Protein AF-A0A3D2QMM5-F1 (afdb_monomer)

Radius of gyration: 15.36 Å; Cα contacts (8 Å, |Δi|>4): 157; chains: 1; bounding box: 46×20×40 Å

Mean predicted aligned error: 3.81 Å

Sequence (123 aa):
IQSAVMYLLPNNVAEYPFFAIVSIMMVFVITVHMGLHPVVAGSALVVSIAPEALGLTPFMFGFTLIAGWSIGILLSPFSATNMVTGGLTKHPSWYLSTRMHGIFGFSMLLLISGVLALLSRIY

Foldseek 3Di:
DQAPVLVVDDQCQLVPLLVVLLVLLVQLQVCVQVVDQLVVSLVCCVVHDDLVSNVADPVLSVVSSVLSNVLNLQQHLNRPVLVVVCVVVVHRSNCRRCVVCVVVSVVSSSVVSVVSRVVSVVD

pLDDT: mean 92.4, std 7.33, range [50.5, 98.12]

Solvent-accessible surface area (backbone atoms only — not comparable to full-atom values): 6389 Å² total; per-residue (Å²): 130,88,38,80,62,60,77,71,52,61,96,62,39,38,83,38,35,41,60,47,39,45,50,53,24,46,50,29,36,54,43,21,61,73,63,44,61,51,68,59,57,49,53,50,46,62,75,40,48,62,38,66,73,37,44,30,52,68,67,56,42,50,51,41,49,54,50,13,39,52,43,10,44,59,44,8,42,70,23,68,66,30,42,52,49,15,71,73,70,74,43,60,20,56,52,50,6,50,69,69,32,29,67,58,42,55,51,47,49,54,51,51,24,50,53,52,36,54,48,52,74,76,105

Structure (mmCIF, N/CA/C/O backbone):
data_AF-A0A3D2QMM5-F1
#
_entry.id   AF-A0A3D2QMM5-F1
#
loop_
_atom_site.group_PDB
_atom_site.id
_atom_site.type_symbol
_atom_site.label_atom_id
_atom_site.label_alt_id
_atom_site.label_comp_id
_atom_site.label_asym_id
_atom_site.label_entity_id
_atom_site.label_seq_id
_atom_site.pdbx_PDB_ins_code
_atom_site.Cartn_x
_atom_site.Cartn_y
_atom_site.Cartn_z
_atom_site.occupancy
_atom_site.B_iso_or_equiv
_atom_site.auth_seq_id
_atom_site.auth_comp_id
_atom_site.auth_asym_id
_atom_site.auth_atom_id
_atom_site.pdbx_PDB_model_num
ATOM 1 N N . ILE A 1 1 ? -25.804 5.103 1.233 1.00 50.50 1 ILE A N 1
ATOM 2 C CA . ILE A 1 1 ? -25.957 3.931 0.338 1.00 50.50 1 ILE A CA 1
ATOM 3 C C . ILE A 1 1 ? -24.873 2.949 0.751 1.00 50.50 1 ILE A C 1
ATOM 5 O O . ILE A 1 1 ? -23.708 3.298 0.615 1.00 50.50 1 ILE A O 1
ATOM 9 N N . GLN A 1 2 ? -25.217 1.806 1.351 1.00 54.59 2 GLN A N 1
ATOM 10 C CA . GLN A 1 2 ? -24.219 0.754 1.574 1.00 54.59 2 GLN A CA 1
ATOM 11 C C . GLN A 1 2 ? -23.870 0.159 0.207 1.00 54.59 2 GLN A C 1
ATOM 13 O O . GLN A 1 2 ? -24.766 -0.174 -0.569 1.00 54.59 2 GLN A O 1
ATOM 18 N N . SER A 1 3 ? -22.585 0.129 -0.133 1.00 71.38 3 SER A N 1
ATOM 19 C CA . SER A 1 3 ? -22.130 -0.404 -1.415 1.00 71.38 3 SER A CA 1
ATOM 20 C C . SER A 1 3 ? -22.301 -1.929 -1.441 1.00 71.38 3 SER A C 1
ATOM 22 O O . SER A 1 3 ? -22.240 -2.588 -0.401 1.00 71.38 3 SER A O 1
ATOM 24 N N . ALA A 1 4 ? -22.453 -2.512 -2.634 1.00 74.00 4 ALA A N 1
ATOM 25 C CA . ALA A 1 4 ? -22.507 -3.968 -2.805 1.00 74.00 4 ALA A CA 1
ATOM 26 C C . ALA A 1 4 ? -21.259 -4.684 -2.244 1.00 74.00 4 ALA A C 1
ATOM 28 O O . ALA A 1 4 ? -21.337 -5.842 -1.844 1.00 74.00 4 ALA A O 1
ATOM 29 N N . VAL A 1 5 ? -20.123 -3.981 -2.166 1.00 77.25 5 VAL A N 1
ATOM 30 C CA . VAL A 1 5 ? -18.850 -4.506 -1.649 1.00 77.25 5 VAL A CA 1
ATOM 31 C C . VAL A 1 5 ? -18.943 -4.855 -0.165 1.00 77.25 5 VAL A C 1
ATOM 33 O O . VAL A 1 5 ? -18.321 -5.822 0.262 1.00 77.25 5 VAL A O 1
ATOM 36 N N . MET A 1 6 ? -19.754 -4.136 0.620 1.00 74.88 6 MET A N 1
ATOM 37 C CA . MET A 1 6 ? -19.896 -4.423 2.054 1.00 74.88 6 MET A CA 1
ATOM 38 C C . MET A 1 6 ? -20.484 -5.815 2.317 1.00 74.88 6 MET A C 1
ATOM 40 O O . MET A 1 6 ? -20.130 -6.437 3.311 1.00 74.88 6 MET A O 1
ATOM 44 N N . TYR A 1 7 ? -21.317 -6.337 1.410 1.00 79.25 7 TYR A N 1
ATOM 45 C CA . TYR A 1 7 ? -21.875 -7.691 1.516 1.00 79.25 7 TYR A CA 1
ATOM 46 C C . TYR A 1 7 ? -20.866 -8.797 1.182 1.00 79.25 7 TYR A C 1
ATOM 48 O O . TYR A 1 7 ? -21.126 -9.963 1.465 1.00 79.25 7 TYR A O 1
ATOM 56 N N . LEU A 1 8 ? -19.733 -8.449 0.566 1.00 83.19 8 LEU A N 1
ATOM 57 C CA . LEU A 1 8 ? -18.661 -9.394 0.248 1.00 83.19 8 LEU A CA 1
ATOM 58 C C . LEU A 1 8 ? -17.646 -9.526 1.389 1.00 83.19 8 LEU A C 1
ATOM 60 O O . LEU A 1 8 ? -16.794 -10.415 1.346 1.00 83.19 8 LEU A O 1
ATOM 64 N N . LEU A 1 9 ? -17.704 -8.643 2.389 1.00 85.00 9 LEU A N 1
ATOM 65 C CA . LEU A 1 9 ? -16.804 -8.699 3.531 1.00 85.00 9 LEU A CA 1
ATOM 66 C C . LEU A 1 9 ? -17.182 -9.873 4.448 1.00 85.00 9 LEU A C 1
ATOM 68 O O . LEU A 1 9 ? -18.361 -10.057 4.754 1.00 85.00 9 LEU A O 1
ATOM 72 N N . PRO A 1 10 ? -16.201 -10.655 4.935 1.00 86.81 10 PRO A N 1
ATOM 73 C CA . PRO A 1 10 ? -16.448 -11.626 5.992 1.00 86.81 10 PRO A CA 1
ATOM 74 C C . PRO A 1 10 ? -17.047 -10.950 7.231 1.00 86.81 10 PRO A C 1
ATOM 76 O O . PRO A 1 10 ? -16.584 -9.886 7.640 1.00 86.81 10 PRO A O 1
ATOM 79 N N . ASN A 1 11 ? -18.022 -11.597 7.875 1.00 84.62 11 ASN A N 1
ATOM 80 C CA . ASN A 1 11 ? -18.737 -11.035 9.033 1.00 84.62 11 ASN A CA 1
ATOM 81 C C . ASN A 1 11 ? -17.819 -10.644 10.208 1.00 84.62 11 ASN A C 1
ATOM 83 O O . ASN A 1 11 ? -18.178 -9.789 11.007 1.00 84.62 11 ASN A O 1
ATOM 87 N N . ASN A 1 12 ? -16.644 -11.265 10.3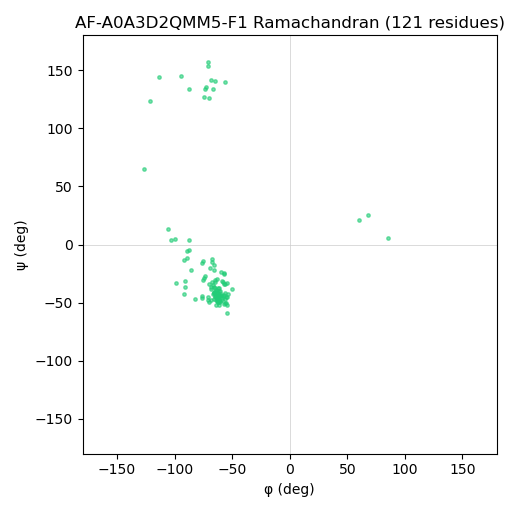15 1.00 88.19 12 ASN A N 1
ATOM 88 C CA . ASN A 1 12 ? -15.659 -11.045 11.373 1.00 88.19 12 ASN A CA 1
ATOM 89 C C . ASN A 1 12 ? -14.432 -10.245 10.905 1.00 88.19 12 ASN A C 1
ATOM 91 O O . ASN A 1 12 ? -13.424 -10.210 11.605 1.00 88.19 12 ASN A O 1
ATOM 95 N N . VAL A 1 13 ? -14.471 -9.606 9.728 1.00 89.69 13 VAL A N 1
ATOM 96 C CA . VAL A 1 13 ? -13.300 -8.897 9.175 1.00 89.69 13 VAL A CA 1
ATOM 97 C C . VAL A 1 13 ? -12.768 -7.814 10.122 1.00 89.69 13 VAL A C 1
ATOM 99 O O . VAL A 1 13 ? -11.556 -7.635 10.231 1.00 89.69 13 VAL A O 1
ATOM 102 N N . ALA A 1 14 ? -13.661 -7.155 10.867 1.00 89.56 14 ALA A N 1
ATOM 103 C CA . ALA A 1 14 ? -13.317 -6.115 11.833 1.00 89.56 14 ALA A CA 1
ATOM 104 C C . ALA A 1 14 ? -12.493 -6.627 13.030 1.00 89.56 14 ALA A C 1
ATOM 106 O O . ALA A 1 14 ? -11.776 -5.852 13.656 1.00 89.56 14 ALA A O 1
ATOM 107 N N . GLU A 1 15 ? -12.539 -7.928 13.332 1.00 91.75 15 GLU A N 1
ATOM 108 C CA . GLU A 1 15 ? -11.735 -8.540 14.401 1.00 91.75 15 GLU A CA 1
ATOM 109 C C . GLU A 1 15 ? -10.266 -8.729 13.985 1.00 91.75 15 GLU A C 1
ATOM 111 O O . GLU A 1 15 ? -9.380 -8.917 14.827 1.00 91.75 15 GLU A O 1
ATOM 116 N N . TYR A 1 16 ? -9.984 -8.640 12.682 1.00 92.19 16 TYR A N 1
ATOM 117 C CA . TYR A 1 16 ? -8.674 -8.910 12.105 1.00 92.19 16 TYR A CA 1
ATOM 118 C C . TYR A 1 16 ? -8.157 -7.744 11.244 1.00 92.19 16 TYR A C 1
ATOM 120 O O . TYR A 1 16 ? -7.920 -7.916 10.041 1.00 92.19 16 TYR A O 1
ATOM 128 N N . PRO A 1 17 ? -7.881 -6.568 11.849 1.00 92.38 17 PRO A N 1
ATOM 129 C CA . PRO A 1 17 ? -7.470 -5.367 11.118 1.00 92.38 17 PRO A CA 1
ATOM 130 C C . PRO A 1 17 ? -6.204 -5.586 10.283 1.00 92.38 17 PRO A C 1
ATOM 132 O O . PRO A 1 17 ? -6.090 -5.050 9.187 1.00 92.38 17 PRO A O 1
ATOM 135 N N . PHE A 1 18 ? -5.282 -6.445 10.733 1.00 95.56 18 PHE A N 1
ATOM 136 C CA . PHE A 1 18 ? -4.094 -6.813 9.959 1.00 95.56 18 PHE A CA 1
ATOM 137 C C . PHE A 1 18 ? -4.442 -7.377 8.573 1.00 95.56 18 PHE A C 1
ATOM 139 O O . PHE A 1 18 ? -3.914 -6.905 7.569 1.00 95.56 18 PHE A O 1
ATOM 146 N N . PHE A 1 19 ? -5.349 -8.356 8.496 1.00 94.81 19 PHE A N 1
ATOM 147 C CA . PHE A 1 19 ? -5.720 -8.969 7.219 1.00 94.81 19 PHE A CA 1
ATOM 148 C C . PHE A 1 19 ? -6.530 -8.011 6.343 1.00 94.81 19 PHE A C 1
ATOM 150 O O . PHE A 1 19 ? -6.351 -8.016 5.124 1.00 94.81 19 PHE A O 1
ATOM 157 N N . ALA A 1 20 ? -7.357 -7.150 6.943 1.00 94.38 20 ALA A N 1
ATOM 158 C CA . ALA A 1 20 ? -8.049 -6.087 6.218 1.00 94.38 20 ALA A CA 1
ATOM 159 C C . ALA A 1 20 ? -7.054 -5.111 5.562 1.00 94.38 20 ALA A C 1
ATOM 161 O O . ALA A 1 20 ? -7.141 -4.847 4.362 1.00 94.38 20 ALA A O 1
ATOM 162 N N . ILE A 1 21 ? -6.060 -4.642 6.324 1.00 96.88 21 ILE A N 1
ATOM 163 C CA . ILE A 1 21 ? -5.017 -3.719 5.856 1.00 96.88 21 ILE A CA 1
ATOM 164 C C . ILE A 1 21 ? -4.189 -4.355 4.735 1.00 96.88 21 ILE A C 1
ATOM 166 O O . ILE A 1 21 ? -4.060 -3.763 3.661 1.00 96.88 21 ILE A O 1
ATOM 170 N N . VAL A 1 22 ? -3.703 -5.587 4.935 1.00 97.69 22 VAL A N 1
ATOM 171 C CA . VAL A 1 22 ? -2.968 -6.339 3.903 1.00 97.69 22 VAL A CA 1
ATOM 172 C C . VAL A 1 22 ? -3.800 -6.462 2.629 1.00 97.69 22 VAL A C 1
ATOM 174 O O . VAL A 1 22 ? -3.288 -6.216 1.539 1.00 97.69 22 VAL A O 1
ATOM 177 N N . SER A 1 23 ? -5.087 -6.796 2.748 1.00 95.31 23 SER A N 1
ATOM 178 C CA . SER A 1 23 ? -5.976 -6.973 1.594 1.00 95.31 23 SER A CA 1
ATOM 179 C C . SER A 1 23 ? -6.126 -5.682 0.792 1.00 95.31 23 SER A C 1
ATOM 181 O O . SER A 1 23 ? -5.999 -5.701 -0.431 1.00 95.31 23 SER A O 1
ATOM 183 N N . ILE A 1 24 ? -6.318 -4.545 1.465 1.00 96.31 24 ILE A N 1
ATOM 184 C CA . ILE A 1 24 ? -6.395 -3.237 0.804 1.00 96.31 24 ILE A CA 1
ATOM 185 C C . ILE A 1 24 ? -5.085 -2.909 0.090 1.00 96.31 24 ILE A C 1
ATOM 187 O O . ILE A 1 24 ? -5.100 -2.526 -1.080 1.00 96.31 24 ILE A O 1
ATOM 191 N N . MET A 1 25 ? -3.942 -3.083 0.758 1.00 98.12 25 MET A N 1
ATOM 192 C CA . MET A 1 25 ? -2.639 -2.830 0.139 1.00 98.12 25 MET A CA 1
ATOM 193 C C . MET A 1 25 ? -2.412 -3.744 -1.074 1.00 98.12 25 MET A C 1
ATOM 195 O O . MET A 1 25 ? -1.910 -3.288 -2.101 1.00 98.12 25 MET A O 1
ATOM 199 N N . MET A 1 26 ? -2.856 -5.001 -1.012 1.00 97.25 26 MET A N 1
ATOM 200 C CA . MET A 1 26 ? -2.796 -5.931 -2.140 1.00 97.25 26 MET A CA 1
ATOM 201 C C . MET A 1 26 ? -3.698 -5.519 -3.307 1.00 97.25 26 MET A C 1
ATOM 203 O O . MET A 1 26 ? -3.285 -5.683 -4.453 1.00 97.25 26 MET A O 1
ATOM 207 N N . VAL A 1 27 ? -4.872 -4.923 -3.062 1.00 96.31 27 VAL A N 1
ATOM 208 C CA . VAL A 1 27 ? -5.701 -4.339 -4.135 1.00 96.31 27 VAL A CA 1
ATOM 209 C C . VAL A 1 27 ? -4.911 -3.282 -4.908 1.00 96.31 27 VAL A C 1
ATOM 211 O O . VAL A 1 27 ? -4.923 -3.300 -6.140 1.00 96.31 27 VAL A O 1
ATOM 214 N N . PHE A 1 28 ? -4.168 -2.405 -4.224 1.00 97.81 28 PHE A N 1
ATOM 215 C CA . PHE A 1 28 ? -3.284 -1.450 -4.902 1.00 97.81 28 PHE A CA 1
ATOM 216 C C . PHE A 1 28 ? -2.178 -2.153 -5.684 1.00 97.81 28 PHE A C 1
ATOM 218 O O . PHE A 1 28 ? -1.979 -1.846 -6.856 1.00 97.81 28 PHE A O 1
ATOM 225 N N . VAL A 1 29 ? -1.477 -3.115 -5.078 1.00 96.50 29 VAL A N 1
ATOM 226 C CA . VAL A 1 29 ? -0.409 -3.851 -5.771 1.00 96.50 29 VAL A CA 1
ATOM 227 C C . VAL A 1 29 ? -0.947 -4.477 -7.058 1.00 96.50 29 VAL A C 1
ATOM 229 O O . VAL A 1 29 ? -0.388 -4.232 -8.122 1.00 96.50 29 VAL A O 1
ATOM 232 N N . ILE A 1 30 ? -2.062 -5.205 -6.994 1.00 96.38 30 ILE A N 1
ATOM 233 C CA . ILE A 1 30 ? -2.652 -5.898 -8.146 1.00 96.38 30 ILE A CA 1
ATOM 234 C C . ILE A 1 30 ? -3.102 -4.902 -9.220 1.00 96.38 30 ILE A C 1
ATOM 236 O O . ILE A 1 30 ? -2.708 -5.023 -10.378 1.00 96.38 30 ILE A O 1
ATOM 240 N N . THR A 1 31 ? -3.892 -3.893 -8.853 1.00 96.12 31 THR A N 1
ATOM 241 C CA . THR A 1 31 ? -4.455 -2.944 -9.830 1.00 96.12 31 THR A CA 1
ATOM 242 C C . THR A 1 31 ? -3.373 -2.116 -10.522 1.00 96.12 31 THR A C 1
ATOM 244 O O . THR A 1 31 ? -3.411 -1.950 -11.742 1.00 96.12 31 THR A O 1
ATOM 247 N N . VAL A 1 32 ? -2.352 -1.667 -9.789 1.00 95.38 32 VAL A N 1
ATOM 248 C CA . VAL A 1 32 ? -1.240 -0.895 -10.362 1.00 95.38 32 VAL A CA 1
ATOM 249 C C . VAL A 1 32 ? -0.306 -1.788 -11.195 1.00 95.38 32 VAL A C 1
ATOM 251 O O . VAL A 1 32 ? 0.287 -1.316 -12.167 1.00 95.38 32 VAL A O 1
ATOM 254 N N . HIS A 1 33 ? -0.216 -3.092 -10.905 1.00 93.44 33 HIS A N 1
ATOM 255 C CA . HIS A 1 33 ? 0.431 -4.067 -11.799 1.00 93.44 33 HIS A CA 1
ATOM 256 C C . HIS A 1 33 ? -0.353 -4.324 -13.086 1.00 93.44 33 HIS A C 1
ATOM 258 O O . HIS A 1 33 ? 0.232 -4.783 -14.060 1.00 93.44 33 HIS A O 1
ATOM 264 N N . MET A 1 34 ? -1.650 -4.023 -13.118 1.00 94.06 34 MET A N 1
ATOM 265 C CA . MET A 1 34 ? -2.463 -4.051 -14.338 1.00 94.06 34 MET A CA 1
ATOM 266 C C . MET A 1 34 ? -2.414 -2.716 -15.103 1.00 94.06 34 MET A C 1
ATOM 268 O O . MET A 1 34 ? -3.111 -2.555 -16.101 1.00 94.06 34 MET A O 1
ATOM 272 N N . GLY A 1 35 ? -1.604 -1.755 -14.643 1.00 92.56 35 GLY A N 1
ATOM 273 C CA . GLY A 1 35 ? -1.454 -0.436 -15.260 1.00 92.56 35 GLY A CA 1
ATOM 274 C C . GLY A 1 35 ? -2.489 0.598 -14.814 1.00 92.56 35 GLY A C 1
ATOM 275 O O . GLY A 1 35 ? -2.491 1.712 -15.334 1.00 92.56 35 GLY A O 1
ATOM 276 N N . LEU A 1 36 ? -3.357 0.278 -13.846 1.00 96.00 36 LEU A N 1
ATOM 277 C CA . LEU A 1 36 ? -4.296 1.259 -13.303 1.00 96.00 36 LEU A CA 1
ATOM 278 C C . LEU A 1 36 ? -3.566 2.256 -12.403 1.00 96.00 36 LEU A C 1
ATOM 280 O O . LEU A 1 36 ? -2.788 1.879 -11.527 1.00 96.00 36 LEU A O 1
ATOM 284 N N . HIS A 1 37 ? -3.855 3.546 -12.579 1.00 94.81 37 HIS A N 1
ATOM 285 C CA . HIS A 1 37 ? -3.308 4.562 -11.689 1.00 94.81 37 HIS A CA 1
ATOM 286 C C . HIS A 1 37 ? -3.895 4.383 -10.275 1.00 94.81 37 HIS A C 1
ATOM 288 O O . HIS A 1 37 ? -5.118 4.271 -10.139 1.00 94.81 37 HIS A O 1
ATOM 294 N N . PRO A 1 38 ? -3.077 4.414 -9.208 1.00 95.19 38 PRO A N 1
ATOM 295 C CA . PRO A 1 38 ? -3.538 4.137 -7.843 1.00 95.19 38 PRO A CA 1
ATOM 296 C C . PRO A 1 38 ? -4.635 5.093 -7.353 1.00 95.19 38 PRO A C 1
ATOM 298 O O . PRO A 1 38 ? -5.456 4.704 -6.528 1.00 95.19 38 PRO A O 1
ATOM 301 N N . VAL A 1 39 ? -4.733 6.306 -7.913 1.00 96.12 39 VAL A N 1
ATOM 302 C CA . VAL A 1 39 ? -5.848 7.233 -7.628 1.00 96.12 39 VAL A CA 1
ATOM 303 C C . VAL A 1 39 ? -7.224 6.630 -7.918 1.00 96.12 39 VAL A C 1
ATOM 305 O O . VAL A 1 39 ? -8.177 6.905 -7.191 1.00 96.12 39 VAL A O 1
ATOM 308 N N . VAL A 1 40 ? -7.331 5.779 -8.943 1.00 95.56 40 VAL A N 1
ATOM 309 C CA . VAL A 1 40 ? -8.588 5.126 -9.324 1.00 95.56 40 VAL A CA 1
ATOM 310 C C . VAL A 1 40 ? -8.976 4.098 -8.264 1.00 95.56 40 VAL A C 1
ATOM 312 O O . VAL A 1 40 ? -10.091 4.139 -7.755 1.00 95.56 40 VAL A O 1
ATOM 315 N N . ALA A 1 41 ? -8.041 3.230 -7.864 1.00 94.56 41 ALA A N 1
ATOM 316 C CA . ALA A 1 41 ? -8.281 2.247 -6.808 1.00 94.56 41 ALA A CA 1
ATOM 317 C C . ALA A 1 41 ? -8.589 2.921 -5.461 1.00 94.56 41 ALA A C 1
ATOM 319 O O . ALA A 1 41 ? -9.559 2.561 -4.800 1.00 94.56 41 ALA A O 1
ATOM 320 N N . GLY A 1 42 ? -7.814 3.940 -5.078 1.00 95.50 42 GLY A N 1
ATOM 321 C CA . GLY A 1 42 ? -8.008 4.660 -3.820 1.00 95.50 42 GLY A CA 1
ATOM 322 C C . GLY A 1 42 ? -9.361 5.365 -3.738 1.00 95.50 42 GLY A C 1
ATOM 323 O O . GLY A 1 42 ? -10.080 5.188 -2.759 1.00 95.50 42 GLY A O 1
ATOM 324 N N . SER A 1 43 ? -9.747 6.110 -4.778 1.00 94.94 43 SER A N 1
ATOM 325 C CA . SER A 1 43 ? -11.059 6.774 -4.819 1.00 94.94 43 SER A CA 1
ATOM 326 C C . SER A 1 43 ? -12.216 5.771 -4.816 1.00 94.94 43 SER A C 1
ATOM 328 O O . SER A 1 43 ? -13.178 5.959 -4.071 1.00 94.94 43 SER A O 1
ATOM 330 N N . ALA A 1 44 ? -12.100 4.669 -5.564 1.00 93.56 44 ALA A N 1
ATOM 331 C CA . ALA A 1 44 ? -13.101 3.606 -5.562 1.00 93.56 44 ALA A CA 1
ATOM 332 C C . ALA A 1 44 ? -13.257 2.964 -4.174 1.00 93.56 44 ALA A C 1
ATOM 334 O O . ALA A 1 44 ? -14.383 2.765 -3.719 1.00 93.56 44 ALA A O 1
ATOM 335 N N . LEU A 1 45 ? -12.150 2.681 -3.479 1.00 93.81 45 LEU A N 1
ATOM 336 C CA . LEU A 1 45 ? -12.163 2.109 -2.131 1.00 93.81 45 LEU A CA 1
ATOM 337 C C . LEU A 1 45 ? -12.799 3.059 -1.110 1.00 93.81 45 LEU A C 1
ATOM 339 O O . LEU A 1 45 ? -13.640 2.614 -0.336 1.00 93.81 45 LEU A O 1
ATOM 343 N N . VAL A 1 46 ? -12.463 4.353 -1.147 1.00 94.19 46 VAL A N 1
ATOM 344 C CA . VAL A 1 46 ? -13.043 5.370 -0.245 1.00 94.19 46 VAL A CA 1
ATOM 345 C C . VAL A 1 46 ? -14.553 5.495 -0.422 1.00 94.19 46 VAL A C 1
ATOM 347 O O . VAL A 1 46 ? -15.279 5.632 0.556 1.00 94.19 46 VAL A O 1
ATOM 350 N N . VAL A 1 47 ? -15.044 5.434 -1.661 1.00 92.62 47 VAL A N 1
ATOM 351 C CA . VAL A 1 47 ? -16.487 5.513 -1.936 1.00 92.62 47 VAL A CA 1
ATOM 352 C C . VAL A 1 47 ? -17.202 4.203 -1.591 1.00 92.62 47 VAL A C 1
ATOM 354 O O . VAL A 1 47 ? -18.379 4.212 -1.232 1.00 92.62 47 VAL A O 1
ATOM 357 N N . SER A 1 48 ? -16.511 3.067 -1.704 1.00 90.81 48 SER A N 1
ATOM 358 C CA . SER A 1 48 ? -17.131 1.748 -1.567 1.00 90.81 48 SER A CA 1
ATOM 359 C C . SER A 1 48 ? -17.118 1.212 -0.139 1.00 90.81 48 SER A C 1
ATOM 361 O O . SER A 1 48 ? -18.023 0.465 0.223 1.00 90.81 48 SER A O 1
ATOM 363 N N . ILE A 1 49 ? -16.120 1.536 0.679 1.00 90.94 49 ILE A N 1
ATOM 364 C CA . ILE A 1 49 ? -15.911 0.876 1.970 1.00 90.94 49 ILE A CA 1
ATOM 365 C C . ILE A 1 49 ? -15.951 1.906 3.094 1.00 90.94 49 ILE A C 1
ATOM 367 O O . ILE A 1 49 ? -15.168 2.851 3.114 1.00 90.94 49 ILE A O 1
ATOM 371 N N . ALA A 1 50 ? -16.848 1.683 4.055 1.00 91.19 50 ALA A N 1
ATOM 372 C CA . ALA A 1 50 ? -16.829 2.403 5.320 1.00 91.19 50 ALA A CA 1
ATOM 373 C C . ALA A 1 50 ? -15.678 1.853 6.190 1.00 91.19 50 ALA A C 1
ATOM 375 O O . ALA A 1 50 ? -15.629 0.633 6.383 1.00 91.19 50 ALA A O 1
ATOM 376 N N . PRO A 1 51 ? -14.763 2.693 6.713 1.00 92.69 51 PRO A N 1
ATOM 377 C CA . PRO A 1 51 ? -13.651 2.258 7.569 1.00 92.69 51 PRO A CA 1
ATOM 378 C C . PRO A 1 51 ? -14.086 1.361 8.736 1.00 92.69 51 PRO A C 1
ATOM 380 O O . PRO A 1 51 ? -13.433 0.364 9.047 1.00 92.69 51 PRO A O 1
ATOM 383 N N . GLU A 1 52 ? -15.238 1.672 9.327 1.00 90.19 52 GLU A N 1
ATOM 384 C CA . GLU A 1 52 ? -15.799 0.988 10.489 1.00 90.19 52 GLU A CA 1
ATOM 385 C C . GLU A 1 52 ? -16.157 -0.469 10.171 1.00 90.19 52 GLU A C 1
ATOM 387 O O . GLU A 1 52 ? -16.022 -1.340 11.027 1.00 90.19 52 GLU A O 1
ATOM 392 N N . ALA A 1 53 ? -16.534 -0.762 8.920 1.00 89.75 53 ALA A N 1
ATOM 393 C CA . ALA A 1 53 ? -16.815 -2.125 8.468 1.00 89.75 53 ALA A CA 1
ATOM 394 C C . ALA A 1 53 ? -15.565 -3.021 8.477 1.00 89.75 53 ALA A C 1
ATOM 396 O O . ALA A 1 53 ? -15.682 -4.242 8.447 1.00 89.75 53 ALA A O 1
ATOM 397 N N . LEU A 1 54 ? -14.372 -2.423 8.523 1.00 91.62 54 LEU A N 1
ATOM 398 C CA . LEU A 1 54 ? -13.084 -3.110 8.588 1.00 91.62 54 LEU A CA 1
ATOM 399 C C . LEU A 1 54 ? -12.465 -3.083 9.991 1.00 91.62 54 LEU A C 1
ATOM 401 O O . LEU A 1 54 ? -11.333 -3.532 10.157 1.00 91.62 54 LEU A O 1
ATOM 405 N N . GLY A 1 55 ? -13.171 -2.539 10.988 1.00 90.12 55 GLY A N 1
ATOM 406 C CA . GLY A 1 55 ? -12.616 -2.329 12.327 1.00 90.12 55 GLY A CA 1
ATOM 407 C C . GLY A 1 55 ? -11.513 -1.268 12.360 1.00 90.12 55 GLY A C 1
ATOM 408 O O . GLY A 1 55 ? -10.631 -1.327 13.212 1.00 90.12 55 GLY A O 1
ATOM 409 N N . LEU A 1 56 ? -11.523 -0.322 11.414 1.00 93.81 56 LEU A N 1
ATOM 410 C CA . LEU A 1 56 ? -10.532 0.746 11.313 1.00 93.81 56 LEU A CA 1
ATOM 411 C C . LEU A 1 56 ? -11.177 2.106 11.575 1.00 93.81 56 LEU A C 1
ATOM 413 O O . LEU A 1 56 ? -12.291 2.382 11.135 1.00 93.81 56 LEU A O 1
ATOM 417 N N . THR A 1 57 ? -10.432 3.003 12.216 1.00 94.50 57 THR A N 1
ATOM 418 C CA . THR A 1 57 ? -10.795 4.423 12.241 1.00 94.50 57 THR A CA 1
ATOM 419 C C . THR A 1 57 ? -10.578 5.049 10.855 1.00 94.50 57 THR A C 1
ATOM 421 O O . THR A 1 57 ? -9.732 4.569 10.086 1.00 94.50 57 THR A O 1
ATOM 424 N N . PRO A 1 58 ? -11.255 6.165 10.518 1.00 94.25 58 PRO A N 1
ATOM 425 C CA . PRO A 1 58 ? -11.026 6.869 9.253 1.00 94.25 58 PRO A CA 1
ATOM 426 C C . PRO A 1 58 ? -9.556 7.247 9.030 1.00 94.25 58 PRO A C 1
ATOM 428 O O . PRO A 1 58 ? -9.054 7.211 7.907 1.00 94.25 58 PRO A O 1
ATOM 431 N N . PHE A 1 59 ? -8.843 7.553 10.115 1.00 94.44 59 PHE A N 1
ATOM 432 C CA . PHE A 1 59 ? -7.423 7.880 10.089 1.00 94.44 59 PHE A CA 1
ATOM 433 C C . PHE A 1 59 ? -6.553 6.670 9.715 1.00 94.44 59 PHE A C 1
ATOM 435 O O . PHE A 1 59 ? -5.720 6.767 8.811 1.00 94.44 59 PHE A O 1
ATOM 442 N N . MET A 1 60 ? -6.788 5.508 10.337 1.00 95.75 60 MET A N 1
ATOM 443 C CA . MET A 1 60 ? -6.065 4.271 10.008 1.00 95.75 60 MET A CA 1
ATOM 444 C C . MET A 1 60 ? -6.379 3.780 8.595 1.00 95.75 60 MET A C 1
ATOM 446 O O . MET A 1 60 ? -5.486 3.307 7.888 1.00 95.75 60 MET A O 1
ATOM 450 N N . PHE A 1 61 ? -7.625 3.941 8.146 1.00 96.56 61 PHE A N 1
ATOM 451 C CA . PHE A 1 61 ? -8.004 3.647 6.768 1.00 96.56 61 PHE A CA 1
ATOM 452 C C . PHE A 1 61 ? -7.271 4.559 5.777 1.00 96.56 61 PHE A C 1
ATOM 454 O O . PHE A 1 61 ? -6.672 4.067 4.823 1.00 96.56 61 PHE A O 1
ATOM 461 N N . GLY A 1 62 ? -7.206 5.868 6.043 1.00 96.56 62 GLY A N 1
ATOM 462 C CA . GLY A 1 62 ? -6.432 6.813 5.233 1.00 96.56 62 GLY A CA 1
ATOM 463 C C . GLY A 1 62 ? -4.952 6.432 5.120 1.00 96.56 62 GLY A C 1
ATOM 464 O O . GLY A 1 62 ? -4.412 6.373 4.012 1.00 96.56 62 GLY A O 1
ATOM 465 N N . PHE A 1 63 ? -4.304 6.090 6.238 1.00 97.12 63 PHE A N 1
ATOM 466 C CA . PHE A 1 63 ? -2.917 5.615 6.216 1.00 97.12 63 PHE A CA 1
ATOM 467 C C . PHE A 1 63 ? -2.743 4.312 5.446 1.00 97.12 63 PHE A C 1
ATOM 469 O O . PHE A 1 63 ? -1.781 4.175 4.691 1.00 97.12 63 PHE A O 1
ATOM 476 N N . THR A 1 64 ? -3.684 3.384 5.590 1.00 97.62 64 THR A N 1
ATOM 477 C CA . THR A 1 64 ? -3.687 2.122 4.847 1.00 97.62 64 THR A CA 1
ATOM 478 C C . THR A 1 64 ? -3.732 2.366 3.339 1.00 97.62 64 THR A C 1
ATOM 480 O O . THR A 1 64 ? -2.962 1.760 2.595 1.00 97.62 64 THR A O 1
ATOM 483 N N . LEU A 1 65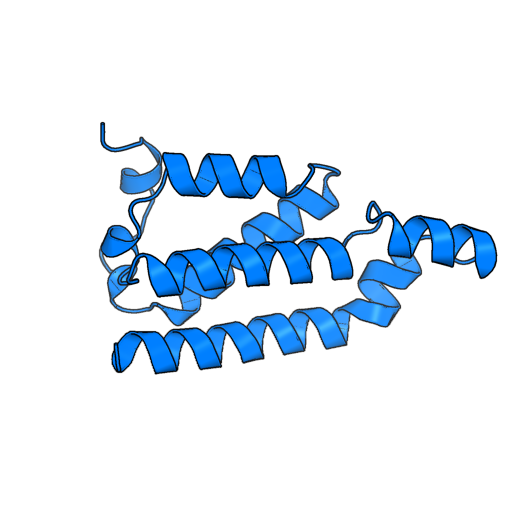 ? -4.578 3.293 2.876 1.00 98.00 65 LEU A N 1
ATOM 484 C CA . LEU A 1 65 ? -4.673 3.652 1.460 1.00 98.00 65 LEU A CA 1
ATOM 485 C C . LEU A 1 65 ? -3.382 4.297 0.937 1.00 98.00 65 LEU A C 1
ATOM 487 O O . LEU A 1 65 ? -2.898 3.911 -0.125 1.00 98.00 65 LEU A O 1
ATOM 491 N N . ILE A 1 66 ? -2.798 5.245 1.677 1.00 97.56 66 ILE A N 1
ATOM 492 C CA . ILE A 1 66 ? -1.547 5.921 1.283 1.00 97.56 66 ILE A CA 1
ATOM 493 C C . ILE A 1 66 ? -0.372 4.934 1.262 1.00 97.56 66 ILE A C 1
ATOM 495 O O . ILE A 1 66 ? 0.446 4.951 0.336 1.00 97.56 66 ILE A O 1
ATOM 499 N N . ALA A 1 67 ? -0.292 4.049 2.255 1.00 97.75 67 ALA A N 1
ATOM 500 C CA . ALA A 1 67 ? 0.714 2.999 2.299 1.00 97.75 67 ALA A CA 1
ATOM 501 C C . ALA A 1 67 ? 0.542 2.023 1.128 1.00 97.75 67 ALA A C 1
ATOM 503 O O . ALA A 1 67 ? 1.510 1.731 0.425 1.00 97.75 67 ALA A O 1
ATOM 504 N N . GLY A 1 68 ? -0.687 1.559 0.881 1.00 97.88 68 GLY A N 1
ATOM 505 C CA . GLY A 1 68 ? -1.018 0.665 -0.228 1.00 97.88 68 GLY A CA 1
ATOM 506 C C . GLY A 1 68 ? -0.666 1.270 -1.581 1.00 97.88 68 GLY A C 1
ATOM 507 O O . GLY A 1 68 ? 0.009 0.628 -2.382 1.00 97.88 68 GLY A O 1
ATOM 508 N N . TRP A 1 69 ? -1.027 2.534 -1.803 1.00 97.62 69 TRP A N 1
ATOM 509 C CA . TRP A 1 69 ? -0.623 3.305 -2.977 1.00 97.62 69 TRP A CA 1
ATOM 510 C C . TRP A 1 69 ? 0.898 3.313 -3.143 1.00 97.62 69 TRP A C 1
ATOM 512 O O . TRP A 1 69 ? 1.407 3.006 -4.222 1.00 97.62 69 TRP A O 1
ATOM 522 N N . SER A 1 70 ? 1.631 3.675 -2.088 1.00 96.69 70 SER A N 1
ATOM 523 C CA . SER A 1 70 ? 3.089 3.836 -2.138 1.00 96.69 70 SER A CA 1
ATOM 524 C C . SER A 1 70 ? 3.789 2.519 -2.475 1.00 96.69 70 SER A C 1
ATOM 526 O O . SER A 1 70 ? 4.644 2.481 -3.360 1.00 96.69 70 SER A O 1
ATOM 528 N N . ILE A 1 71 ? 3.372 1.424 -1.832 1.00 96.81 71 ILE A N 1
ATOM 529 C CA . ILE A 1 71 ? 3.872 0.078 -2.132 1.00 96.81 71 ILE A CA 1
ATOM 530 C C . ILE A 1 71 ? 3.467 -0.362 -3.545 1.00 96.81 71 ILE A C 1
ATOM 532 O O . ILE A 1 71 ? 4.290 -0.921 -4.270 1.00 96.81 71 ILE A O 1
ATOM 536 N N . GLY A 1 72 ? 2.236 -0.069 -3.970 1.00 96.31 72 GLY A N 1
ATOM 537 C CA . GLY A 1 72 ? 1.754 -0.363 -5.318 1.00 96.31 72 GLY A CA 1
ATOM 538 C C . GLY A 1 72 ? 2.608 0.296 -6.403 1.00 96.31 72 GLY A C 1
ATOM 539 O O . GLY A 1 72 ? 2.985 -0.368 -7.363 1.00 96.31 72 GLY A O 1
ATOM 540 N N . ILE A 1 73 ? 2.982 1.570 -6.234 1.00 95.38 73 ILE A N 1
ATOM 541 C CA . ILE A 1 73 ? 3.895 2.268 -7.155 1.00 95.38 73 ILE A CA 1
ATOM 542 C C . ILE A 1 73 ? 5.300 1.661 -7.116 1.00 95.38 73 ILE A C 1
ATOM 544 O O . ILE A 1 73 ? 5.875 1.406 -8.174 1.00 95.38 73 ILE A O 1
ATOM 548 N N . LEU A 1 74 ? 5.853 1.421 -5.922 1.00 95.31 74 LEU A N 1
ATOM 549 C CA . LEU A 1 74 ? 7.196 0.854 -5.746 1.00 95.31 74 LEU A CA 1
ATOM 550 C C . LEU A 1 74 ? 7.358 -0.473 -6.505 1.00 95.31 74 LEU A C 1
ATOM 552 O O . LEU A 1 74 ? 8.359 -0.683 -7.198 1.00 95.31 74 LEU A O 1
ATOM 556 N N . LEU A 1 75 ? 6.352 -1.341 -6.378 1.00 95.88 75 LEU A N 1
ATOM 557 C CA . LEU A 1 75 ? 6.327 -2.675 -6.967 1.00 95.88 75 LEU A CA 1
ATOM 558 C C . LEU A 1 75 ? 5.784 -2.706 -8.402 1.00 95.88 75 LEU A C 1
ATOM 560 O O . LEU A 1 75 ? 5.816 -3.766 -9.014 1.00 95.88 75 LEU A O 1
ATOM 564 N N . SER A 1 76 ? 5.297 -1.595 -8.964 1.00 95.75 76 SER A N 1
ATOM 565 C CA . SER A 1 76 ? 4.686 -1.604 -10.299 1.00 95.75 76 SER A CA 1
ATOM 566 C C . SER A 1 76 ? 5.699 -1.401 -11.431 1.00 95.75 76 SER A C 1
ATOM 568 O O . SER A 1 76 ? 6.471 -0.436 -11.394 1.00 95.75 76 SER A O 1
ATOM 570 N N . PRO A 1 77 ? 5.631 -2.208 -12.509 1.00 94.50 77 PRO A N 1
ATOM 571 C CA . PRO A 1 77 ? 6.410 -1.993 -13.733 1.00 94.50 77 PRO A CA 1
ATOM 572 C C . PRO A 1 77 ? 5.997 -0.742 -14.512 1.00 94.50 77 PRO A C 1
ATOM 574 O O . PRO A 1 77 ? 6.753 -0.295 -15.370 1.00 94.50 77 PRO A O 1
ATOM 577 N N . PHE A 1 78 ? 4.831 -0.171 -14.210 1.00 95.25 78 PHE A N 1
ATOM 578 C CA . PHE A 1 78 ? 4.279 1.007 -14.879 1.00 95.25 78 PHE A CA 1
ATOM 579 C C . PHE A 1 78 ? 4.502 2.300 -14.089 1.00 95.25 78 PHE A C 1
ATOM 581 O O . PHE A 1 78 ? 4.020 3.360 -14.488 1.00 95.25 78 PHE A O 1
ATOM 588 N N . SER A 1 79 ? 5.225 2.249 -12.965 1.00 94.00 79 SER A N 1
ATOM 589 C CA . SER A 1 79 ? 5.583 3.471 -12.251 1.00 94.00 79 SER A CA 1
ATOM 590 C C . SER A 1 79 ? 6.586 4.296 -13.057 1.00 94.00 79 SER A C 1
ATOM 592 O O . SER A 1 79 ? 7.512 3.760 -1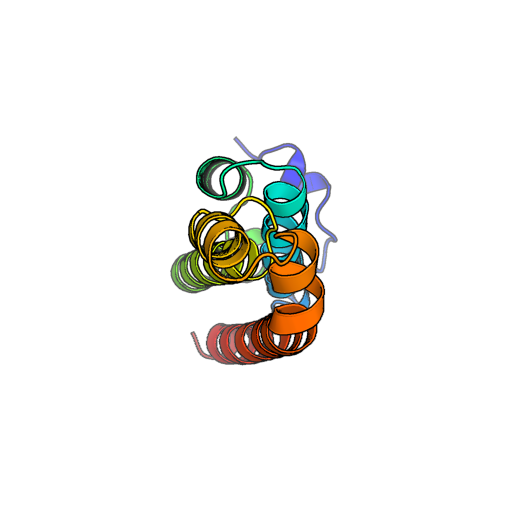3.672 1.00 94.00 79 SER A O 1
ATOM 594 N N . ALA A 1 80 ? 6.431 5.623 -13.029 1.00 92.75 80 ALA A N 1
ATOM 595 C CA . ALA A 1 80 ? 7.346 6.537 -13.713 1.00 92.75 80 ALA A CA 1
ATOM 596 C C . ALA A 1 80 ? 8.806 6.274 -13.307 1.00 92.75 80 ALA A C 1
ATOM 598 O O . ALA A 1 80 ? 9.681 6.191 -14.165 1.00 92.75 80 ALA A O 1
ATOM 599 N N . THR A 1 81 ? 9.056 6.042 -12.017 1.00 92.38 81 THR A N 1
ATOM 600 C CA . THR A 1 81 ? 10.392 5.747 -11.488 1.0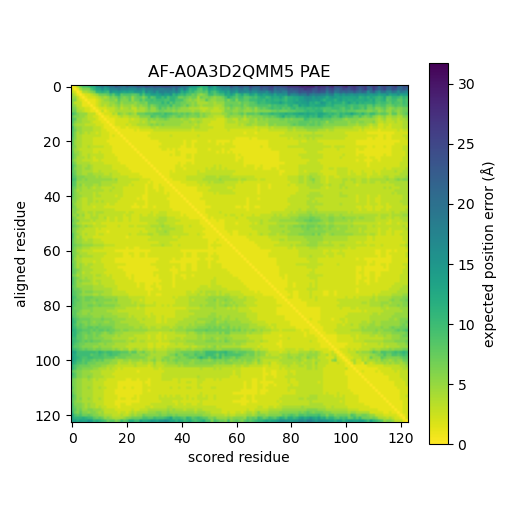0 92.38 81 THR A CA 1
ATOM 601 C C . THR A 1 81 ? 10.981 4.459 -12.064 1.00 92.38 81 THR A C 1
ATOM 603 O O . THR A 1 81 ? 12.138 4.473 -12.486 1.00 92.38 81 THR A O 1
ATOM 606 N N . ASN A 1 82 ? 10.215 3.363 -12.154 1.00 93.94 82 ASN A N 1
ATOM 607 C CA . ASN A 1 82 ? 10.717 2.098 -12.706 1.00 93.94 82 ASN A CA 1
ATOM 608 C C . ASN A 1 82 ? 10.851 2.146 -14.239 1.00 93.94 82 ASN A C 1
ATOM 610 O O . ASN A 1 82 ? 11.730 1.492 -14.801 1.00 93.94 82 ASN A O 1
ATOM 614 N N . MET A 1 83 ? 10.038 2.939 -14.941 1.00 94.12 83 MET A N 1
ATOM 615 C CA . MET A 1 83 ? 10.191 3.160 -16.386 1.00 94.12 83 MET A CA 1
ATOM 616 C C . MET A 1 83 ? 11.418 4.015 -16.713 1.00 94.12 83 MET A C 1
ATOM 618 O O . MET A 1 83 ? 12.232 3.625 -17.550 1.00 94.12 83 MET A O 1
ATOM 622 N N . VAL A 1 84 ? 11.598 5.139 -16.014 1.00 96.12 84 VAL A N 1
ATOM 623 C CA . VAL A 1 84 ? 12.763 6.021 -16.187 1.00 96.12 84 VAL A CA 1
ATOM 624 C C . VAL A 1 84 ? 14.046 5.280 -15.820 1.00 96.12 84 VAL A C 1
ATOM 626 O O . VAL A 1 84 ? 14.978 5.227 -16.622 1.00 96.12 84 VAL A O 1
ATOM 629 N N . THR A 1 85 ? 14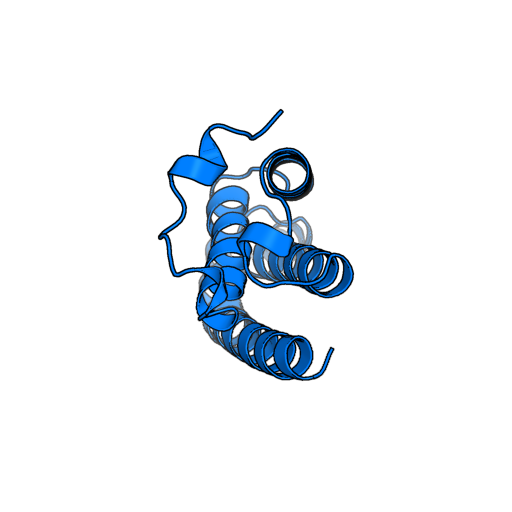.077 4.631 -14.653 1.00 94.25 85 THR A N 1
ATOM 630 C CA . THR A 1 85 ? 15.234 3.828 -14.228 1.00 94.25 85 THR A CA 1
ATOM 631 C C . THR A 1 85 ? 15.503 2.691 -15.208 1.00 94.25 85 THR A C 1
ATOM 633 O O . THR A 1 85 ? 16.659 2.447 -15.543 1.00 94.25 85 THR A O 1
ATOM 636 N N . GLY A 1 86 ? 14.467 2.028 -15.732 1.00 95.19 86 GLY A N 1
ATOM 637 C CA . GLY A 1 86 ? 14.620 0.979 -16.743 1.00 95.19 86 GLY A CA 1
ATOM 638 C C . GLY A 1 86 ? 15.252 1.495 -18.038 1.00 95.19 86 GLY A C 1
ATOM 639 O O . GLY A 1 86 ? 16.208 0.909 -18.545 1.00 95.19 86 GLY A O 1
ATOM 640 N N . GLY A 1 87 ? 14.799 2.654 -18.527 1.00 95.50 87 GLY A N 1
ATOM 641 C CA . GLY A 1 87 ? 15.369 3.309 -19.707 1.00 95.50 87 GLY A CA 1
ATOM 642 C C . GLY A 1 87 ? 16.842 3.714 -19.543 1.00 95.50 87 GLY A C 1
ATOM 643 O O . GLY A 1 87 ? 17.625 3.579 -20.494 1.00 95.50 87 GLY A O 1
ATOM 644 N N . LEU A 1 88 ? 17.222 4.162 -18.339 1.00 97.06 88 LEU A N 1
ATOM 645 C CA . LEU A 1 88 ? 18.589 4.571 -17.985 1.00 97.06 88 LEU A CA 1
ATOM 646 C C . LEU A 1 88 ? 19.528 3.378 -17.757 1.00 97.06 88 LEU A C 1
ATOM 648 O O . LEU A 1 88 ? 20.648 3.375 -18.257 1.00 97.06 88 LEU A O 1
ATOM 652 N N . THR A 1 89 ? 19.067 2.355 -17.037 1.00 96.06 89 THR A N 1
ATOM 653 C CA . THR A 1 89 ? 19.873 1.180 -16.647 1.00 96.06 89 THR A CA 1
ATOM 654 C C . THR A 1 89 ? 19.831 0.041 -17.664 1.00 96.06 89 THR A C 1
ATOM 656 O O . THR A 1 89 ? 20.545 -0.944 -17.509 1.00 96.06 89 THR A O 1
ATOM 659 N N . LYS A 1 90 ? 19.003 0.163 -18.711 1.00 95.62 90 LYS A N 1
ATOM 660 C CA . LYS A 1 90 ? 18.757 -0.872 -19.733 1.00 95.62 90 LYS A CA 1
ATOM 661 C C . LYS A 1 90 ? 18.179 -2.177 -19.176 1.00 95.62 90 LYS A C 1
ATOM 663 O O . LYS A 1 90 ? 18.220 -3.206 -19.847 1.00 95.62 90 LYS A O 1
ATOM 668 N N . HIS A 1 91 ? 17.575 -2.127 -17.992 1.00 95.25 91 HIS A N 1
ATOM 669 C CA . HIS A 1 91 ? 16.785 -3.227 -17.452 1.00 95.25 91 HIS A CA 1
ATOM 670 C C . HIS A 1 91 ? 15.296 -3.048 -17.774 1.00 95.25 91 HIS A C 1
ATOM 672 O O . HIS A 1 91 ? 14.789 -1.926 -17.757 1.00 95.25 91 HIS A O 1
ATOM 678 N N . PRO A 1 92 ? 14.554 -4.140 -18.028 1.00 95.00 92 PRO A N 1
ATOM 679 C CA . PRO A 1 92 ? 13.109 -4.047 -18.181 1.00 95.00 92 PRO A CA 1
ATOM 680 C C . PRO A 1 92 ? 12.470 -3.600 -16.859 1.00 95.00 92 PRO A C 1
ATOM 682 O O . PRO A 1 92 ? 12.861 -4.066 -15.788 1.00 95.00 92 PRO A O 1
ATOM 685 N N . SER A 1 93 ? 11.446 -2.745 -16.909 1.00 93.00 93 SER A N 1
ATOM 686 C CA . SER A 1 93 ? 10.797 -2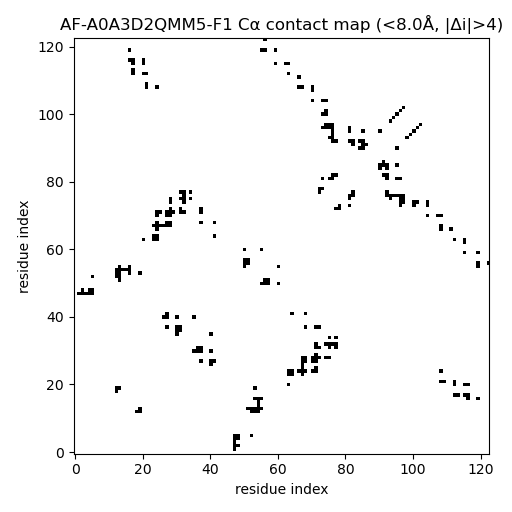.217 -15.696 1.00 93.00 93 SER A CA 1
ATOM 687 C C . SER A 1 93 ? 10.227 -3.315 -14.798 1.00 93.00 93 SER A C 1
ATOM 689 O O . SER A 1 93 ? 10.282 -3.197 -13.577 1.00 93.00 93 SER A O 1
ATOM 691 N N . TRP A 1 94 ? 9.783 -4.435 -15.372 1.00 92.75 94 TRP A N 1
ATOM 692 C CA . TRP A 1 94 ? 9.395 -5.633 -14.622 1.00 92.75 94 TRP A CA 1
ATOM 693 C C . TRP A 1 94 ? 10.505 -6.167 -13.716 1.00 92.75 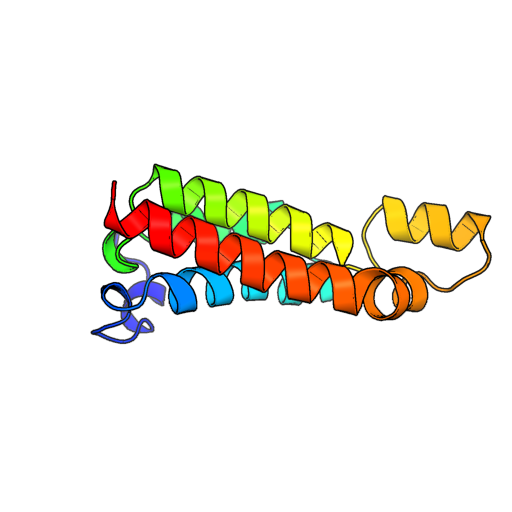94 TRP A C 1
ATOM 695 O O . TRP A 1 94 ? 10.239 -6.503 -12.568 1.00 92.75 94 TRP A O 1
ATOM 705 N N . TYR A 1 95 ? 11.752 -6.186 -14.192 1.00 93.75 95 TYR A N 1
ATOM 706 C CA . TYR A 1 95 ? 12.894 -6.637 -13.398 1.00 93.75 95 TYR A CA 1
ATOM 707 C C . TYR A 1 95 ? 13.140 -5.718 -12.195 1.00 93.75 95 TYR A C 1
ATOM 709 O O . TYR A 1 95 ? 13.320 -6.200 -11.078 1.00 93.75 95 TYR A O 1
ATOM 717 N N . LEU A 1 96 ? 13.086 -4.399 -12.395 1.00 93.19 96 LEU A N 1
ATOM 718 C CA . LEU A 1 96 ? 13.257 -3.429 -11.307 1.00 93.19 96 LEU A CA 1
ATOM 719 C C . LEU A 1 96 ? 12.145 -3.568 -10.256 1.00 93.19 96 LEU A C 1
ATOM 721 O O . LEU A 1 96 ? 12.397 -3.579 -9.054 1.00 93.19 96 LEU A O 1
ATOM 725 N N . SER A 1 97 ? 10.915 -3.754 -10.720 1.00 91.38 97 SER A N 1
ATOM 726 C CA . SER A 1 97 ? 9.727 -3.697 -9.871 1.00 91.38 97 SER A CA 1
ATOM 727 C C . SER A 1 97 ? 9.540 -4.949 -9.016 1.00 91.38 97 SER A C 1
ATOM 729 O O . SER A 1 97 ? 9.308 -4.851 -7.815 1.00 91.38 97 SER A O 1
ATOM 731 N N . THR A 1 98 ? 9.683 -6.140 -9.604 1.00 86.25 98 THR A N 1
ATOM 732 C CA . THR A 1 98 ? 9.421 -7.396 -8.885 1.00 86.25 98 THR A CA 1
ATOM 733 C C . THR A 1 98 ? 10.688 -8.059 -8.366 1.00 86.25 98 THR A C 1
ATOM 735 O O . THR A 1 98 ? 10.655 -8.662 -7.299 1.00 86.25 98 THR A O 1
ATOM 738 N N . ARG A 1 99 ? 11.825 -7.947 -9.064 1.00 88.06 99 ARG A N 1
ATOM 739 C CA . ARG A 1 99 ? 13.055 -8.640 -8.651 1.00 88.06 99 ARG A CA 1
ATOM 740 C C . ARG A 1 99 ? 13.936 -7.796 -7.743 1.00 88.06 99 ARG A C 1
ATOM 742 O O . ARG A 1 99 ? 14.446 -8.327 -6.763 1.00 88.06 99 ARG A O 1
ATOM 749 N N . MET A 1 100 ? 14.105 -6.507 -8.038 1.00 87.94 100 MET A N 1
ATOM 750 C CA . MET A 1 100 ? 14.894 -5.623 -7.171 1.00 87.94 100 MET A CA 1
ATOM 751 C C . MET A 1 100 ? 14.078 -5.116 -5.985 1.00 87.94 100 MET A C 1
ATOM 753 O O . MET A 1 100 ? 14.538 -5.200 -4.850 1.00 87.94 100 MET A O 1
ATOM 757 N N . HIS A 1 101 ? 12.855 -4.636 -6.225 1.00 90.69 101 HIS A N 1
ATOM 758 C CA . HIS A 1 101 ? 12.015 -4.104 -5.152 1.00 90.69 101 HIS A CA 1
ATOM 759 C C . HIS A 1 101 ? 11.088 -5.134 -4.506 1.00 90.69 101 HIS A C 1
ATOM 761 O O . HIS A 1 101 ? 10.578 -4.849 -3.430 1.00 90.69 101 HIS A O 1
ATOM 767 N N . GLY A 1 102 ? 10.882 -6.321 -5.089 1.00 90.62 102 GLY A N 1
ATOM 768 C CA . GLY A 1 102 ? 9.873 -7.279 -4.612 1.00 90.62 102 GLY A CA 1
ATOM 769 C C . GLY A 1 102 ? 10.004 -7.634 -3.137 1.00 90.62 102 GLY A C 1
ATOM 770 O O . GLY A 1 102 ? 9.082 -7.387 -2.364 1.00 90.62 102 GLY A O 1
ATOM 771 N N . ILE A 1 103 ? 11.161 -8.168 -2.728 1.00 93.31 103 ILE A N 1
ATOM 772 C CA . ILE A 1 103 ? 11.389 -8.590 -1.334 1.00 93.31 103 ILE A CA 1
ATOM 773 C C . ILE A 1 103 ? 11.215 -7.407 -0.383 1.00 93.31 103 ILE A C 1
ATOM 775 O O . ILE A 1 103 ? 10.507 -7.523 0.616 1.00 93.31 103 ILE A O 1
ATOM 779 N N . PHE A 1 104 ? 11.825 -6.266 -0.703 1.00 94.12 104 PHE A N 1
ATOM 780 C CA . PHE A 1 104 ? 11.723 -5.065 0.118 1.00 94.12 104 PHE A CA 1
ATOM 781 C C . PHE A 1 104 ? 10.273 -4.569 0.218 1.00 94.12 104 PHE A C 1
ATOM 783 O O . PHE A 1 104 ? 9.783 -4.336 1.318 1.00 94.12 104 PHE A O 1
ATOM 790 N N . GLY A 1 105 ? 9.559 -4.475 -0.903 1.00 95.38 105 GLY A N 1
ATOM 791 C CA . GLY A 1 105 ? 8.188 -3.980 -0.954 1.00 95.38 105 GLY A CA 1
ATOM 792 C C . GLY A 1 105 ? 7.199 -4.897 -0.238 1.00 95.38 105 GLY A C 1
ATOM 793 O O . GLY A 1 105 ? 6.384 -4.399 0.532 1.00 95.38 105 GLY A O 1
ATOM 794 N N . PHE A 1 106 ? 7.297 -6.221 -0.400 1.00 95.38 106 PHE A N 1
ATOM 795 C CA . PHE A 1 106 ? 6.456 -7.161 0.354 1.00 95.38 106 PHE A CA 1
ATOM 796 C C . PHE A 1 106 ? 6.805 -7.190 1.846 1.00 95.38 106 PHE A C 1
ATOM 798 O O . PHE A 1 106 ? 5.902 -7.228 2.680 1.00 95.38 106 PHE A O 1
ATOM 805 N N . SER A 1 107 ? 8.090 -7.101 2.206 1.00 96.31 107 SER A N 1
ATOM 806 C CA . SER A 1 107 ? 8.498 -6.997 3.615 1.00 96.31 107 SER A CA 1
ATOM 807 C C . SER A 1 107 ? 7.954 -5.718 4.251 1.00 96.31 107 SER A C 1
ATOM 809 O O . S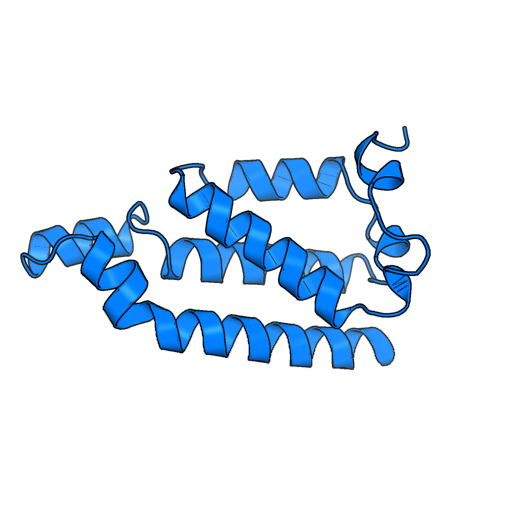ER A 1 107 ? 7.417 -5.754 5.355 1.00 96.31 107 SER A O 1
ATOM 811 N N . MET A 1 108 ? 8.029 -4.594 3.532 1.00 97.12 108 MET A N 1
ATOM 812 C CA . MET A 1 108 ? 7.509 -3.312 3.996 1.00 97.12 108 MET A CA 1
ATOM 813 C C . MET A 1 108 ? 5.979 -3.308 4.068 1.00 97.12 108 MET A C 1
ATOM 815 O O . MET A 1 108 ? 5.423 -2.752 5.009 1.00 97.12 108 MET A O 1
ATOM 819 N N . LEU A 1 109 ? 5.291 -3.974 3.134 1.00 97.75 109 LEU A N 1
ATOM 820 C CA . LEU A 1 109 ? 3.841 -4.172 3.187 1.00 97.75 109 LEU A CA 1
ATOM 821 C C . LEU A 1 109 ? 3.438 -4.870 4.487 1.00 97.75 109 LEU A C 1
ATOM 823 O O . LEU A 1 109 ? 2.570 -4.369 5.201 1.00 97.75 109 LEU A O 1
ATOM 827 N N . LEU A 1 110 ? 4.084 -5.991 4.822 1.00 98.06 110 LEU A N 1
ATOM 828 C CA . LEU A 1 110 ? 3.791 -6.738 6.047 1.00 98.06 110 LEU A CA 1
ATOM 829 C C . LEU A 1 110 ? 4.157 -5.942 7.304 1.00 98.06 110 LEU A C 1
ATOM 831 O O . LEU A 1 110 ? 3.374 -5.915 8.253 1.00 98.06 110 LEU A O 1
ATOM 835 N N . LEU A 1 111 ? 5.303 -5.256 7.298 1.00 98.00 111 LEU A N 1
ATOM 836 C CA . LEU A 1 111 ? 5.742 -4.419 8.414 1.00 98.00 111 LEU A CA 1
ATOM 837 C C . LEU A 1 111 ? 4.754 -3.277 8.680 1.00 98.00 111 LEU A C 1
ATOM 839 O O . LEU A 1 111 ? 4.286 -3.129 9.807 1.00 98.00 111 LEU A O 1
ATOM 843 N N . ILE A 1 112 ? 4.402 -2.497 7.651 1.00 97.69 112 ILE A N 1
ATOM 844 C CA . ILE A 1 112 ? 3.438 -1.395 7.772 1.00 97.69 112 ILE A CA 1
ATOM 845 C C . ILE A 1 112 ? 2.079 -1.933 8.215 1.00 97.69 112 ILE A C 1
ATOM 847 O O . ILE A 1 112 ? 1.469 -1.358 9.112 1.00 97.69 112 ILE A O 1
ATOM 851 N N . SER A 1 113 ? 1.626 -3.052 7.645 1.00 97.75 113 SER A N 1
ATOM 852 C CA . SER A 1 113 ? 0.357 -3.670 8.039 1.00 97.75 113 SER A CA 1
ATOM 853 C C . SER A 1 113 ? 0.349 -4.057 9.516 1.00 97.75 113 SER A C 1
ATOM 855 O O . SER A 1 113 ? -0.627 -3.798 10.214 1.00 97.75 113 SER A O 1
ATOM 857 N N . GLY A 1 114 ? 1.448 -4.631 10.015 1.00 96.88 114 GLY A N 1
ATOM 858 C CA . GLY A 1 114 ? 1.613 -4.962 11.429 1.00 96.88 114 GLY A CA 1
ATOM 859 C C . GLY A 1 114 ? 1.584 -3.724 12.321 1.00 96.88 114 GLY A C 1
ATOM 860 O O . GLY A 1 114 ? 0.842 -3.694 13.300 1.00 96.88 114 GLY A O 1
ATOM 861 N N . VAL A 1 115 ? 2.335 -2.679 11.961 1.00 96.88 115 VAL A N 1
ATOM 862 C CA . VAL A 1 115 ? 2.368 -1.415 12.714 1.00 96.88 115 VAL A CA 1
ATOM 863 C C . VAL A 1 115 ? 0.985 -0.766 12.755 1.00 96.88 115 VAL A C 1
ATOM 865 O O . VAL A 1 115 ? 0.503 -0.439 13.835 1.00 96.88 115 VAL A O 1
ATOM 868 N N . LEU A 1 116 ? 0.315 -0.623 11.610 1.00 96.38 116 LEU A N 1
ATOM 869 C CA . LEU A 1 116 ? -1.013 -0.011 11.546 1.00 96.38 116 LEU A CA 1
ATOM 870 C C . LEU A 1 116 ? -2.064 -0.836 12.298 1.00 96.38 116 LEU A C 1
ATOM 872 O O . LEU A 1 116 ? -2.878 -0.255 13.006 1.00 96.38 116 LEU A O 1
ATOM 876 N N . ALA A 1 117 ? -2.018 -2.169 12.220 1.00 95.06 117 ALA A N 1
ATOM 877 C CA . ALA A 1 117 ? -2.931 -3.039 12.963 1.00 95.06 117 ALA A CA 1
ATOM 878 C C . ALA A 1 117 ? -2.708 -2.997 14.483 1.00 95.06 117 ALA A C 1
ATOM 880 O O . ALA A 1 117 ? -3.648 -3.176 15.254 1.00 95.06 117 ALA A O 1
ATOM 881 N N . LEU A 1 118 ? -1.468 -2.789 14.935 1.00 94.25 118 LEU A N 1
ATOM 882 C CA . LEU A 1 118 ? -1.180 -2.569 16.353 1.00 94.25 118 LEU A CA 1
ATOM 883 C C . LEU A 1 118 ? -1.695 -1.203 16.804 1.00 94.25 118 LEU A C 1
ATOM 885 O O . LEU A 1 118 ? -2.344 -1.109 17.843 1.00 94.25 118 LEU A O 1
ATOM 889 N N . LEU A 1 119 ? -1.454 -0.159 16.011 1.00 93.56 119 LEU A N 1
ATOM 890 C CA . LEU A 1 119 ? -1.925 1.188 16.322 1.00 93.56 119 LEU A CA 1
ATOM 891 C C . LEU A 1 119 ? -3.456 1.273 16.318 1.00 93.56 119 LEU A C 1
ATOM 893 O O . LEU A 1 119 ? -4.015 1.926 17.190 1.00 93.56 119 LEU A O 1
ATOM 897 N N . SER A 1 120 ? -4.142 0.570 15.415 1.00 89.12 120 SER A N 1
ATOM 898 C CA . SER A 1 120 ? -5.611 0.537 15.359 1.00 89.12 120 SER A CA 1
ATOM 899 C C . SER A 1 120 ? -6.266 -0.166 16.552 1.00 89.12 120 SER A C 1
ATOM 901 O O . SER A 1 120 ? -7.479 -0.124 16.692 1.00 89.12 120 SER A O 1
ATOM 903 N N . ARG A 1 121 ? -5.501 -0.895 17.376 1.00 83.56 121 ARG A N 1
ATOM 904 C CA . ARG A 1 121 ? -6.002 -1.454 18.645 1.00 83.56 121 ARG A CA 1
ATOM 905 C C . ARG A 1 121 ? -5.895 -0.457 19.794 1.00 83.56 121 ARG A C 1
ATOM 907 O O . ARG A 1 121 ? -6.546 -0.641 20.816 1.00 83.56 121 ARG A O 1
ATOM 914 N N . ILE A 1 122 ? -5.013 0.528 19.652 1.00 84.00 122 ILE A N 1
ATOM 915 C CA . ILE A 1 122 ? -4.725 1.543 20.667 1.00 84.00 122 ILE A CA 1
ATOM 916 C C . ILE A 1 122 ? -5.630 2.765 20.469 1.00 84.00 122 ILE A C 1
ATOM 918 O O . ILE A 1 122 ? -6.054 3.365 21.455 1.00 84.00 122 ILE A O 1
ATOM 922 N N . TYR A 1 123 ? -5.905 3.117 19.210 1.00 74.31 123 TYR A N 1
ATOM 923 C CA . TYR A 1 123 ? -6.729 4.253 18.786 1.00 74.31 123 TYR A CA 1
ATOM 924 C C . TYR A 1 123 ? -8.016 3.788 18.119 1.00 74.31 123 TYR A C 1
ATOM 92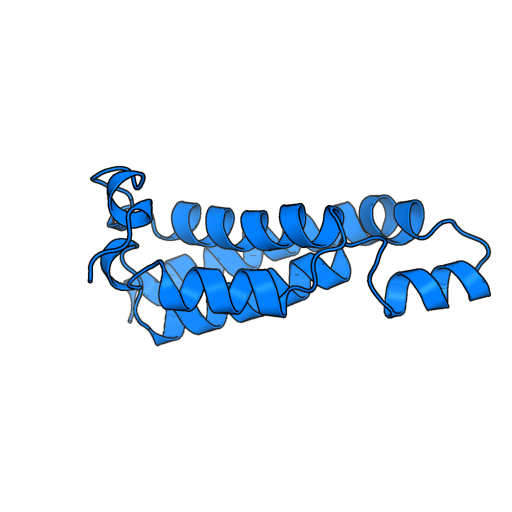6 O O . TYR A 1 123 ? -9.065 4.404 18.401 1.00 74.31 123 TYR A O 1
#

Secondary structure (DSSP, 8-state):
---GGGGGS-TTGGG-HHHHHHHHHHHHHHHHHTT--HHHHHHHHHHH--GGGGT--HHHHHHHHHHHHHHHHHH-TTSHHHHHHHHHHT--HHIIIIIISHHHHHHHHHHHHHHHHHHHHH-

Nearest PDB structures (foldseek):
  1g73-assembly2_B  TM=2.197E-01  e=9.990E+00  Homo sapiens
  8ufh-assembly1_G  TM=2.225E-01  e=8.151E+00  Acinetobacter baylyi ADP1